Protein AF-A0A9D5U4V5-F1 (afdb_monomer)

Sequence (67 aa):
MSAMGRILLFPVRLALALIELLGRTLALLLGLIFFGVGAFLCFLGPLMIVGAPLALLGLILVIKAIG

Structure (mmCIF, N/CA/C/O backbone):
data_AF-A0A9D5U4V5-F1
#
_entry.id   AF-A0A9D5U4V5-F1
#
loop_
_atom_site.group_PDB
_atom_site.id
_atom_site.type_symbol
_atom_site.label_atom_id
_atom_site.label_alt_id
_atom_site.label_comp_id
_atom_site.label_asym_id
_atom_site.label_entity_id
_atom_site.label_seq_id
_atom_site.pdbx_PDB_ins_code
_atom_site.Cartn_x
_atom_site.Cartn_y
_atom_site.Cartn_z
_atom_site.occupancy
_atom_site.B_iso_or_equiv
_atom_site.auth_seq_id
_atom_site.auth_comp_id
_atom_site.auth_asym_id
_atom_site.auth_atom_id
_atom_site.pdbx_PDB_model_num
ATOM 1 N N . MET A 1 1 ? 4.113 23.423 11.282 1.00 52.25 1 MET A N 1
ATOM 2 C CA . MET A 1 1 ? 4.454 22.117 10.669 1.00 52.25 1 MET A CA 1
ATOM 3 C C . MET A 1 1 ? 4.994 22.372 9.271 1.00 52.25 1 MET A C 1
ATOM 5 O O . MET A 1 1 ? 4.278 22.951 8.465 1.00 52.25 1 MET A O 1
ATOM 9 N N . SER A 1 2 ? 6.256 22.031 9.015 1.00 63.19 2 SER A N 1
ATOM 10 C CA . SER A 1 2 ? 6.953 22.263 7.742 1.00 63.19 2 SER A CA 1
ATOM 11 C C . SER A 1 2 ? 6.299 21.494 6.583 1.00 63.19 2 SER A C 1
ATOM 13 O O . SER A 1 2 ? 5.809 20.379 6.768 1.00 63.19 2 SER A O 1
ATOM 15 N N . ALA A 1 3 ? 6.283 22.086 5.383 1.00 61.22 3 ALA A N 1
ATOM 16 C CA . ALA A 1 3 ? 5.647 21.530 4.181 1.00 61.22 3 ALA A CA 1
ATOM 17 C C . ALA A 1 3 ? 6.102 20.092 3.849 1.00 61.22 3 ALA A C 1
ATOM 19 O O . ALA A 1 3 ? 5.285 19.275 3.423 1.00 61.22 3 ALA A O 1
ATOM 20 N N . MET A 1 4 ? 7.358 19.742 4.152 1.00 57.38 4 MET A N 1
ATOM 21 C CA . MET A 1 4 ? 7.881 18.378 4.000 1.00 57.38 4 MET A CA 1
ATOM 22 C C . MET A 1 4 ? 7.147 17.334 4.859 1.00 57.38 4 MET A C 1
ATOM 24 O O . MET A 1 4 ? 6.905 16.223 4.393 1.00 57.38 4 MET A O 1
ATOM 28 N N . GLY A 1 5 ? 6.722 17.679 6.079 1.00 62.50 5 GLY A N 1
ATOM 29 C CA . GLY A 1 5 ? 6.013 16.740 6.957 1.00 62.50 5 GLY A CA 1
ATOM 30 C C . GLY A 1 5 ? 4.608 16.381 6.460 1.00 62.50 5 GLY A C 1
ATOM 31 O O . GLY A 1 5 ? 4.109 15.294 6.739 1.00 62.50 5 GLY A O 1
ATOM 32 N N . ARG A 1 6 ? 3.966 17.265 5.681 1.00 57.91 6 ARG A N 1
ATOM 33 C CA . ARG A 1 6 ? 2.642 16.998 5.090 1.00 57.91 6 ARG A CA 1
ATOM 34 C C . ARG A 1 6 ? 2.701 15.995 3.944 1.00 57.91 6 ARG A C 1
ATOM 36 O O . ARG A 1 6 ? 1.787 15.186 3.826 1.00 57.91 6 ARG A O 1
ATOM 43 N N . ILE A 1 7 ? 3.755 16.043 3.131 1.00 62.25 7 ILE A N 1
ATOM 44 C CA . ILE A 1 7 ? 3.920 15.153 1.974 1.00 62.25 7 ILE A CA 1
ATOM 45 C C . ILE A 1 7 ? 4.164 13.717 2.451 1.00 62.25 7 ILE A C 1
ATOM 47 O O 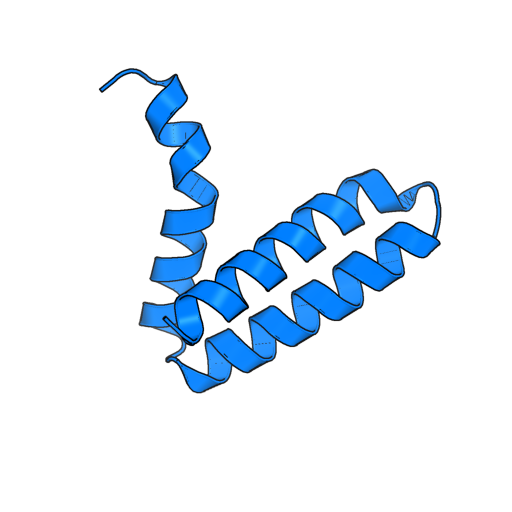. ILE A 1 7 ? 3.539 12.786 1.952 1.00 62.25 7 ILE A O 1
ATOM 51 N N . LEU A 1 8 ? 4.991 13.546 3.487 1.00 61.09 8 LEU A N 1
ATOM 52 C CA . LEU A 1 8 ? 5.312 12.229 4.040 1.00 61.09 8 LEU A CA 1
ATOM 53 C C . LEU A 1 8 ? 4.092 11.524 4.662 1.00 61.09 8 LEU A C 1
ATOM 55 O O . LEU A 1 8 ? 3.963 10.306 4.591 1.00 61.09 8 LEU A O 1
ATOM 59 N N . LEU A 1 9 ? 3.177 12.292 5.260 1.00 67.94 9 LEU A N 1
ATOM 60 C CA . LEU A 1 9 ? 1.974 11.766 5.916 1.00 67.94 9 LEU A CA 1
ATOM 61 C C . LEU A 1 9 ? 0.786 11.579 4.961 1.00 67.94 9 LEU A C 1
ATOM 63 O O . LEU A 1 9 ? -0.233 11.013 5.359 1.00 67.94 9 LEU A O 1
ATOM 67 N N . PHE A 1 10 ? 0.887 12.050 3.719 1.00 73.50 10 PHE A N 1
ATOM 68 C CA . PHE A 1 10 ? -0.185 11.976 2.731 1.00 73.50 10 PHE A CA 1
ATOM 69 C C . PHE A 1 10 ? -0.644 10.541 2.410 1.00 73.50 10 PHE A C 1
ATOM 71 O O . PHE A 1 10 ? -1.845 10.290 2.522 1.00 73.50 10 PHE A O 1
ATOM 78 N N . PRO A 1 11 ? 0.245 9.570 2.104 1.00 67.31 11 PRO A N 1
ATOM 79 C CA . PRO A 1 11 ? -0.179 8.194 1.824 1.00 67.31 11 PRO A CA 1
ATOM 80 C C . PRO A 1 11 ? -0.861 7.534 3.028 1.00 67.31 11 PRO A C 1
ATOM 82 O O . PRO A 1 11 ? -1.821 6.787 2.864 1.00 67.31 11 PRO A O 1
ATOM 85 N N . VAL A 1 12 ? -0.431 7.868 4.248 1.00 69.75 12 VAL A N 1
ATOM 86 C CA . VAL A 1 12 ? -1.044 7.356 5.483 1.00 69.75 12 VAL A CA 1
ATOM 87 C C . VAL A 1 12 ? -2.445 7.933 5.685 1.00 69.75 12 VAL A C 1
ATOM 89 O O . VAL A 1 12 ? -3.369 7.204 6.032 1.00 69.75 12 VAL A O 1
ATOM 92 N N . ARG A 1 13 ? -2.629 9.235 5.440 1.00 74.12 13 ARG A N 1
ATOM 93 C CA . ARG A 1 13 ? -3.946 9.887 5.520 1.00 74.12 13 ARG A CA 1
ATOM 94 C C . ARG A 1 13 ? -4.911 9.358 4.465 1.00 74.12 13 ARG A C 1
ATOM 96 O O . ARG A 1 13 ? -6.083 9.176 4.765 1.00 74.12 13 ARG A O 1
ATOM 103 N N . LEU A 1 14 ? -4.413 9.085 3.262 1.00 68.56 14 LEU A N 1
ATOM 104 C CA . LEU A 1 14 ? -5.207 8.539 2.164 1.00 68.56 14 LEU A CA 1
ATOM 105 C C . LEU A 1 14 ? -5.639 7.096 2.464 1.00 68.56 14 LEU A C 1
ATOM 1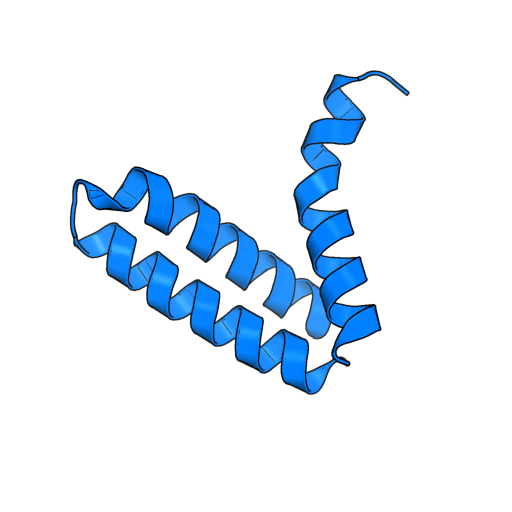07 O O . LEU A 1 14 ? -6.795 6.747 2.249 1.00 68.56 14 LEU A O 1
ATOM 111 N N . ALA A 1 15 ? -4.752 6.294 3.062 1.00 67.44 15 ALA A N 1
ATOM 112 C CA . ALA A 1 15 ? -5.090 4.960 3.548 1.00 67.44 15 ALA A CA 1
ATOM 113 C C . ALA A 1 15 ? -6.150 4.987 4.664 1.00 67.44 15 ALA A C 1
ATOM 115 O O . ALA A 1 15 ? -7.101 4.213 4.619 1.00 67.44 15 ALA A O 1
ATOM 116 N N . LEU A 1 16 ? -6.030 5.899 5.636 1.00 67.06 16 LEU A N 1
ATOM 117 C CA . LEU A 1 16 ? -7.022 6.058 6.707 1.00 67.06 16 LEU A CA 1
ATOM 118 C C . LEU A 1 16 ? -8.390 6.494 6.168 1.00 67.06 16 LEU A C 1
ATOM 120 O O . LEU A 1 16 ? -9.395 5.899 6.541 1.00 67.06 16 LEU A O 1
ATOM 124 N N . ALA A 1 17 ? -8.423 7.459 5.246 1.00 68.38 17 ALA A N 1
ATOM 125 C CA . ALA A 1 17 ? -9.659 7.895 4.600 1.00 68.38 17 ALA A CA 1
ATOM 126 C C . ALA A 1 17 ? -10.325 6.757 3.809 1.00 68.38 17 ALA A C 1
ATOM 128 O O . ALA A 1 17 ? -11.538 6.598 3.866 1.00 68.38 17 ALA A O 1
ATOM 129 N N . LEU A 1 18 ? -9.540 5.925 3.112 1.00 64.75 18 LEU A N 1
ATOM 130 C CA . LEU A 1 18 ? -10.051 4.737 2.421 1.00 64.75 18 LEU A CA 1
ATOM 131 C C . LEU A 1 18 ? -10.638 3.705 3.393 1.00 64.75 18 LEU A C 1
ATOM 133 O O . LEU A 1 18 ? -11.693 3.146 3.110 1.00 64.75 18 LEU A O 1
ATOM 137 N N . ILE A 1 19 ? -9.991 3.467 4.538 1.00 71.06 19 ILE A N 1
ATOM 138 C CA . ILE A 1 19 ? -10.502 2.555 5.575 1.00 71.06 19 ILE A CA 1
ATOM 139 C C . ILE A 1 19 ? -11.814 3.074 6.166 1.00 71.06 19 ILE A C 1
ATOM 141 O O . ILE A 1 19 ? -12.742 2.294 6.368 1.00 71.06 19 ILE A O 1
ATOM 145 N N . GLU A 1 20 ? -11.902 4.376 6.421 1.00 72.38 20 GLU A N 1
ATOM 146 C CA . GLU A 1 20 ? -13.093 5.014 6.982 1.00 72.38 20 GLU A CA 1
ATOM 147 C C . GLU A 1 20 ? -14.267 5.010 5.987 1.00 72.38 20 GLU A C 1
ATOM 149 O O . GLU A 1 20 ? -15.410 4.795 6.384 1.00 72.38 20 GLU A O 1
ATOM 154 N N . LEU A 1 21 ? -13.986 5.157 4.686 1.00 65.62 21 LEU A N 1
ATOM 155 C CA . LEU A 1 21 ? -15.001 5.178 3.628 1.00 65.62 21 LEU A CA 1
ATOM 156 C C . LEU A 1 21 ? -15.510 3.778 3.233 1.00 65.62 21 LEU A C 1
ATOM 158 O O . LEU A 1 21 ? -16.690 3.620 2.933 1.00 65.62 21 LEU A O 1
ATOM 162 N N . LEU A 1 22 ? -14.630 2.767 3.191 1.00 70.00 22 LEU A N 1
ATOM 163 C CA . LEU A 1 22 ? -14.964 1.406 2.733 1.00 70.00 22 LEU A CA 1
ATOM 164 C C . LEU A 1 22 ? -15.216 0.405 3.868 1.00 70.00 22 LEU A C 1
ATOM 166 O O . LEU A 1 22 ? -15.801 -0.650 3.636 1.00 70.00 22 LEU A O 1
ATOM 170 N N . GLY A 1 23 ? -14.776 0.694 5.089 1.00 79.62 23 GLY A N 1
ATOM 171 C CA . GLY A 1 23 ? -14.778 -0.265 6.186 1.00 79.62 23 GLY A CA 1
ATOM 172 C C . GLY A 1 23 ? -13.572 -1.212 6.164 1.00 79.62 23 GLY A C 1
ATOM 173 O O . GLY A 1 23 ? -12.917 -1.453 5.146 1.00 79.62 23 GLY A O 1
ATOM 174 N N . ARG A 1 24 ? -13.273 -1.774 7.340 1.00 80.31 24 ARG A N 1
ATOM 175 C CA . ARG A 1 24 ? -12.022 -2.494 7.646 1.00 80.31 24 ARG A CA 1
ATOM 176 C C . ARG A 1 24 ? -11.759 -3.696 6.726 1.00 80.31 24 ARG A C 1
ATOM 178 O O . ARG A 1 24 ? -10.649 -3.868 6.229 1.00 80.31 24 ARG A O 1
ATOM 185 N N . THR A 1 25 ? -12.787 -4.501 6.458 1.00 79.19 25 THR A N 1
ATOM 186 C CA . THR A 1 25 ? -12.684 -5.732 5.654 1.00 79.19 25 THR A CA 1
ATOM 187 C C . THR A 1 25 ? -12.454 -5.447 4.169 1.00 79.19 25 THR A C 1
ATOM 189 O O . THR A 1 25 ? -11.652 -6.121 3.525 1.00 79.19 25 TH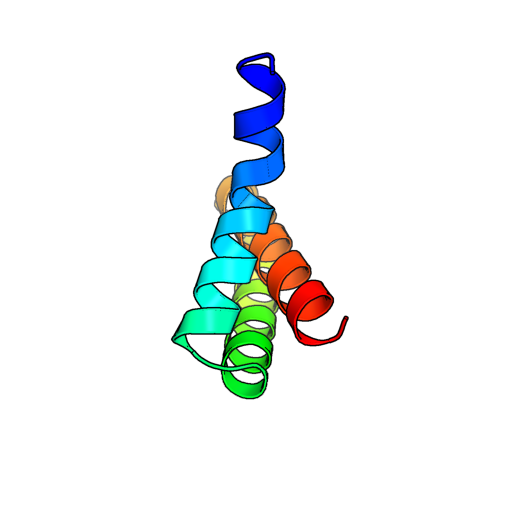R A O 1
ATOM 192 N N . LEU A 1 26 ? -13.120 -4.425 3.621 1.00 82.00 26 LEU A N 1
ATOM 193 C CA . LEU A 1 26 ? -12.944 -4.019 2.225 1.00 82.00 26 LEU A CA 1
ATOM 194 C C . LEU A 1 26 ? -11.595 -3.328 2.006 1.00 82.00 26 LEU A C 1
ATOM 196 O O . LEU A 1 26 ? -10.947 -3.576 0.992 1.00 82.00 26 LEU A O 1
ATOM 200 N N . ALA A 1 27 ? -11.132 -2.530 2.970 1.00 84.94 27 ALA A N 1
ATOM 201 C CA . ALA A 1 27 ? -9.801 -1.933 2.921 1.00 84.94 27 ALA A CA 1
ATOM 202 C C . ALA A 1 27 ? -8.682 -2.986 2.954 1.00 84.94 27 ALA A C 1
ATOM 204 O O . ALA A 1 27 ? -7.700 -2.855 2.227 1.00 84.94 27 ALA A O 1
ATOM 205 N N . LEU A 1 28 ? -8.860 -4.060 3.733 1.0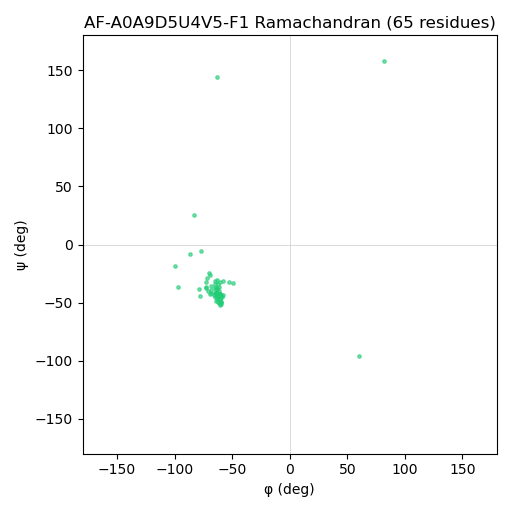0 85.19 28 LEU A N 1
ATOM 206 C CA . LEU A 1 28 ? -7.979 -5.231 3.719 1.00 85.19 28 LEU A CA 1
ATOM 207 C C . LEU A 1 28 ? -7.927 -5.892 2.336 1.00 85.19 28 LEU A C 1
ATOM 209 O O . LEU A 1 28 ? -6.842 -6.101 1.800 1.00 85.19 28 LEU A O 1
ATOM 213 N N . LEU A 1 29 ? -9.092 -6.187 1.750 1.00 88.06 29 LEU A N 1
ATOM 214 C CA . LEU A 1 29 ? -9.209 -6.807 0.425 1.00 88.06 29 LEU A CA 1
ATOM 215 C C . LEU A 1 29 ? -8.556 -5.952 -0.666 1.00 88.06 29 LEU A C 1
ATOM 217 O O . LEU A 1 29 ? -7.729 -6.450 -1.427 1.00 88.06 29 LEU A O 1
ATOM 221 N N . LEU A 1 30 ? -8.873 -4.656 -0.710 1.00 86.94 30 LEU A N 1
ATOM 222 C CA . LEU A 1 30 ? -8.276 -3.721 -1.665 1.00 86.94 30 LEU A CA 1
ATOM 223 C C . LEU A 1 30 ? -6.773 -3.558 -1.450 1.00 86.94 30 LEU A C 1
ATOM 225 O O . LEU A 1 30 ? -6.021 -3.542 -2.421 1.00 86.94 30 LEU A O 1
ATOM 229 N N . GLY A 1 31 ? -6.323 -3.469 -0.198 1.00 90.12 31 GLY A N 1
ATOM 230 C CA . GLY A 1 31 ? -4.905 -3.394 0.130 1.00 90.12 31 GLY A CA 1
ATOM 231 C C . GLY A 1 31 ? -4.140 -4.625 -0.358 1.00 90.12 31 GLY A C 1
ATOM 232 O O . GLY A 1 31 ? -3.081 -4.481 -0.967 1.00 90.12 31 GLY A O 1
ATOM 233 N N . LEU A 1 32 ? -4.704 -5.825 -0.177 1.00 92.00 32 LEU A N 1
ATOM 234 C CA . LEU A 1 32 ? -4.108 -7.075 -0.652 1.00 92.00 32 LEU A CA 1
ATOM 235 C C . LEU A 1 32 ? -4.041 -7.129 -2.186 1.00 92.00 32 LEU A C 1
ATOM 237 O O . LEU A 1 32 ? -3.021 -7.533 -2.743 1.00 92.00 32 LEU A O 1
ATOM 241 N N . ILE A 1 33 ? -5.102 -6.684 -2.869 1.00 93.00 33 ILE A N 1
ATOM 242 C CA . ILE A 1 33 ? -5.157 -6.613 -4.336 1.00 93.00 33 ILE A CA 1
ATOM 243 C C . ILE A 1 33 ? -4.119 -5.617 -4.863 1.00 93.00 33 ILE A C 1
ATOM 245 O O . ILE A 1 33 ? -3.339 -5.964 -5.747 1.00 93.00 33 ILE A O 1
ATOM 249 N N . PHE A 1 34 ? -4.056 -4.404 -4.306 1.00 91.50 34 PHE A N 1
ATOM 250 C CA . PHE A 1 34 ? -3.064 -3.405 -4.709 1.00 91.50 34 PHE A CA 1
ATOM 251 C C . PHE A 1 34 ? -1.636 -3.860 -4.425 1.00 91.50 34 PHE A C 1
ATOM 253 O O . PHE A 1 34 ? -0.757 -3.635 -5.256 1.00 91.50 34 PHE A O 1
ATOM 260 N N . PHE A 1 35 ? -1.406 -4.540 -3.300 1.00 93.94 35 PHE A N 1
ATOM 261 C CA . PHE A 1 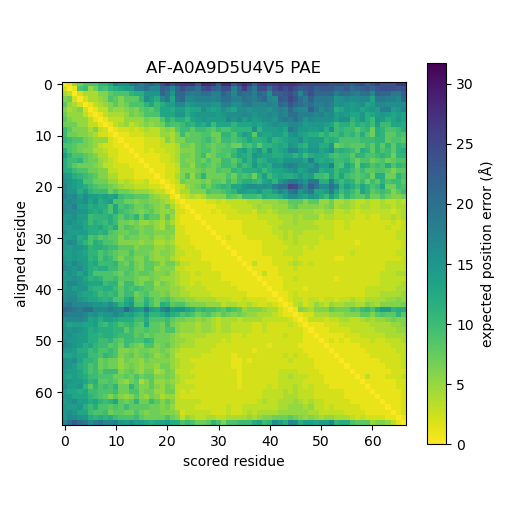35 ? -0.109 -5.128 -2.992 1.00 93.94 35 PHE A CA 1
ATOM 262 C C . PHE A 1 35 ? 0.280 -6.196 -4.018 1.00 93.94 35 PHE A C 1
ATOM 264 O O . PHE A 1 35 ? 1.371 -6.128 -4.579 1.00 93.94 35 PHE A O 1
ATOM 271 N N . GLY A 1 36 ? -0.619 -7.138 -4.318 1.00 93.88 36 GLY A N 1
ATOM 272 C CA . GLY A 1 36 ? -0.371 -8.206 -5.288 1.00 93.88 36 GLY A CA 1
ATOM 273 C C . GLY A 1 36 ? -0.134 -7.684 -6.706 1.00 93.88 36 GLY A C 1
ATOM 274 O O . GLY A 1 36 ? 0.848 -8.060 -7.345 1.00 93.88 36 GLY A O 1
ATOM 275 N N . VAL A 1 37 ? -0.982 -6.769 -7.185 1.00 93.50 37 VAL A N 1
ATOM 276 C CA . VAL A 1 37 ? -0.833 -6.142 -8.509 1.00 93.50 37 VAL A CA 1
ATOM 277 C C . VAL A 1 37 ? 0.433 -5.288 -8.567 1.00 93.50 37 VAL A C 1
ATOM 279 O O . VAL A 1 37 ? 1.186 -5.377 -9.533 1.00 93.50 37 VAL A O 1
ATOM 282 N N . GLY A 1 38 ? 0.717 -4.499 -7.529 1.00 92.75 38 GLY A N 1
ATOM 283 C CA . GLY A 1 38 ? 1.928 -3.684 -7.453 1.00 92.75 38 GLY A CA 1
ATOM 284 C C . GLY A 1 38 ? 3.200 -4.531 -7.462 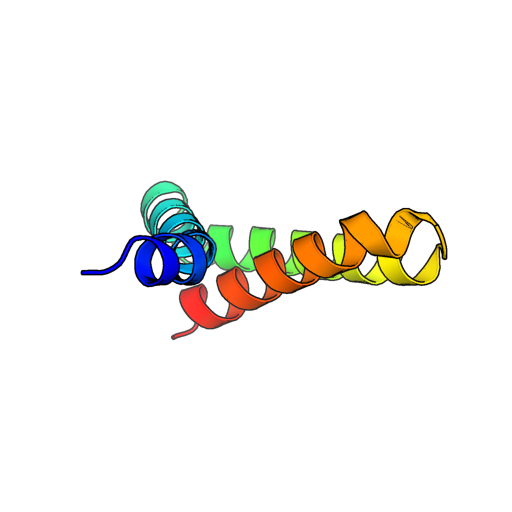1.00 92.75 38 GLY A C 1
ATOM 285 O O . GLY A 1 38 ? 4.119 -4.254 -8.230 1.00 92.75 38 GLY A O 1
ATOM 286 N N . ALA A 1 39 ? 3.225 -5.611 -6.678 1.00 92.44 39 ALA A N 1
ATOM 287 C CA . ALA A 1 39 ? 4.332 -6.560 -6.656 1.00 92.44 39 ALA A CA 1
ATOM 288 C C . ALA A 1 39 ? 4.524 -7.237 -8.020 1.00 92.44 39 ALA A C 1
ATOM 290 O O . ALA A 1 39 ? 5.652 -7.339 -8.496 1.00 92.44 39 ALA A O 1
ATOM 291 N N . PHE A 1 40 ? 3.437 -7.633 -8.690 1.00 94.31 40 PHE A N 1
ATOM 292 C CA . PHE A 1 40 ? 3.496 -8.192 -10.041 1.00 94.31 40 PHE A CA 1
ATOM 293 C C . PHE A 1 40 ? 4.067 -7.195 -11.062 1.00 94.31 40 PHE A C 1
ATOM 295 O O . PHE A 1 40 ? 4.931 -7.548 -11.862 1.00 94.31 40 PHE A O 1
ATOM 302 N N . LEU A 1 41 ? 3.658 -5.926 -10.999 1.00 93.00 41 LEU A N 1
ATOM 303 C CA . LEU A 1 41 ? 4.190 -4.864 -11.859 1.00 93.00 41 LEU A CA 1
ATOM 304 C C . LEU A 1 41 ? 5.689 -4.608 -11.626 1.00 93.00 41 LEU A C 1
ATOM 306 O O . LEU A 1 41 ? 6.394 -4.264 -12.574 1.00 93.00 41 LEU A O 1
ATOM 310 N N . CYS A 1 42 ? 6.199 -4.824 -10.408 1.00 91.62 42 CYS A N 1
ATOM 311 C CA . CYS A 1 42 ? 7.638 -4.771 -10.132 1.00 91.62 42 CYS A CA 1
ATOM 312 C C . CYS A 1 42 ? 8.434 -5.862 -10.861 1.00 91.62 42 CYS A C 1
ATOM 314 O O . CYS A 1 42 ? 9.574 -5.612 -11.244 1.00 91.62 42 CYS A O 1
ATOM 316 N N . PHE A 1 43 ? 7.852 -7.043 -11.097 1.00 89.75 43 PHE A N 1
ATOM 317 C CA . PHE A 1 43 ? 8.514 -8.104 -11.869 1.00 89.75 43 PHE A CA 1
ATOM 318 C C . PHE A 1 43 ? 8.634 -7.773 -13.357 1.00 89.75 43 PHE A C 1
ATOM 320 O O . PHE A 1 43 ? 9.540 -8.261 -14.027 1.00 89.75 43 PHE A O 1
ATOM 327 N N . LEU A 1 44 ? 7.760 -6.910 -13.874 1.00 90.31 44 LEU A N 1
ATOM 328 C CA . LEU A 1 44 ? 7.736 -6.512 -15.278 1.00 90.31 44 LEU A CA 1
ATOM 329 C C . LEU A 1 44 ? 8.739 -5.395 -15.609 1.00 90.31 44 LEU A C 1
ATOM 331 O O . LEU A 1 44 ? 8.505 -4.665 -16.563 1.00 90.31 44 LEU A O 1
ATOM 335 N N . GLY A 1 45 ? 9.832 -5.235 -14.850 1.00 86.75 45 GLY A N 1
ATOM 336 C CA . GLY A 1 45 ? 10.968 -4.354 -15.166 1.00 86.75 45 GLY A CA 1
ATOM 337 C C . GLY A 1 45 ? 10.591 -2.868 -15.304 1.00 86.75 45 GLY A C 1
ATOM 338 O O . GLY A 1 45 ? 10.524 -2.176 -14.288 1.00 86.75 45 GLY A O 1
ATOM 339 N N . PRO A 1 46 ? 10.338 -2.342 -16.524 1.00 88.19 46 PRO A N 1
ATOM 340 C CA . PRO A 1 46 ? 9.909 -0.953 -16.738 1.00 88.19 46 PRO A CA 1
ATOM 341 C C . PRO A 1 46 ? 8.744 -0.475 -15.860 1.00 88.19 46 PRO A C 1
ATOM 343 O O . PRO A 1 46 ? 8.697 0.690 -15.467 1.00 88.19 46 PRO A O 1
ATOM 346 N N . LEU A 1 47 ? 7.810 -1.367 -15.523 1.00 89.62 47 LEU A N 1
ATOM 347 C CA . LEU A 1 47 ? 6.636 -1.032 -14.714 1.00 89.62 47 LEU A CA 1
ATOM 348 C C . LEU A 1 47 ? 6.938 -0.905 -13.214 1.00 89.62 47 LEU A C 1
ATOM 350 O O . LEU A 1 47 ? 6.075 -0.448 -12.467 1.00 89.62 47 LEU A O 1
ATOM 354 N N . MET A 1 48 ? 8.159 -1.212 -12.765 1.00 90.81 48 MET A N 1
ATOM 355 C CA . MET A 1 48 ? 8.563 -1.126 -11.358 1.00 90.81 48 MET A CA 1
ATOM 356 C C . MET A 1 48 ? 8.397 0.279 -10.767 1.00 90.81 48 MET A C 1
ATOM 358 O O . MET A 1 48 ? 8.064 0.405 -9.592 1.00 90.81 48 MET A O 1
ATOM 362 N N . ILE A 1 49 ? 8.548 1.336 -11.573 1.00 89.50 49 ILE A N 1
ATOM 363 C CA . ILE A 1 49 ? 8.360 2.730 -11.128 1.00 89.50 49 ILE A CA 1
ATOM 364 C C . ILE A 1 49 ? 6.928 2.972 -10.625 1.00 89.50 49 ILE A C 1
ATOM 366 O O . ILE A 1 49 ? 6.727 3.760 -9.706 1.00 89.50 49 ILE A O 1
ATOM 370 N N . VAL A 1 50 ? 5.941 2.277 -11.197 1.00 88.81 50 VAL A N 1
ATOM 371 C CA . VAL A 1 50 ? 4.527 2.356 -10.796 1.00 88.81 50 VAL A CA 1
ATOM 372 C C . VAL A 1 50 ? 4.163 1.218 -9.841 1.00 88.81 50 VAL A C 1
ATOM 374 O O . VAL A 1 50 ? 3.412 1.423 -8.889 1.00 88.81 50 VAL A O 1
ATOM 377 N N . GLY A 1 51 ? 4.731 0.029 -10.047 1.00 91.56 51 GLY A N 1
ATOM 378 C CA . GLY A 1 51 ? 4.502 -1.142 -9.206 1.00 91.56 51 GLY A CA 1
ATOM 379 C C . GLY A 1 51 ? 4.956 -0.931 -7.765 1.00 91.56 51 GLY A C 1
ATOM 380 O O . GLY A 1 51 ? 4.199 -1.219 -6.842 1.00 91.56 51 GLY A O 1
ATOM 381 N N . ALA A 1 52 ? 6.141 -0.351 -7.561 1.00 90.12 52 ALA A N 1
ATOM 382 C CA . ALA A 1 52 ? 6.700 -0.117 -6.234 1.00 90.12 52 ALA A CA 1
ATOM 383 C C . ALA A 1 52 ? 5.820 0.801 -5.366 1.00 90.12 52 ALA A C 1
ATOM 385 O O . ALA A 1 52 ? 5.476 0.386 -4.257 1.00 90.12 52 ALA A O 1
ATOM 386 N N . PRO A 1 53 ? 5.393 1.999 -5.821 1.00 90.44 53 PRO A N 1
ATOM 387 C CA . PRO A 1 53 ? 4.497 2.837 -5.032 1.00 90.44 53 PRO A CA 1
ATOM 388 C C . PRO A 1 53 ? 3.122 2.196 -4.836 1.00 90.44 53 PRO A C 1
ATOM 390 O O . PRO A 1 53 ? 2.577 2.311 -3.742 1.00 90.44 53 PRO A O 1
ATOM 393 N N . LEU A 1 54 ? 2.580 1.484 -5.833 1.00 91.38 54 LEU A N 1
ATOM 394 C CA . LEU A 1 54 ? 1.294 0.789 -5.706 1.00 91.38 54 LEU A CA 1
ATOM 395 C C . LEU A 1 54 ? 1.354 -0.324 -4.645 1.00 91.38 54 LEU A C 1
ATOM 397 O O . LEU A 1 54 ? 0.464 -0.425 -3.801 1.00 91.38 54 LEU A O 1
ATOM 401 N N . ALA A 1 55 ? 2.438 -1.104 -4.642 1.00 92.62 55 ALA A N 1
ATOM 402 C CA . ALA A 1 55 ? 2.686 -2.139 -3.648 1.00 92.62 55 ALA A CA 1
ATOM 403 C C . ALA A 1 55 ? 2.836 -1.539 -2.245 1.00 92.62 55 ALA A C 1
ATOM 405 O O . ALA A 1 55 ? 2.225 -2.023 -1.296 1.00 92.62 55 ALA A O 1
ATOM 406 N N . LEU A 1 56 ? 3.588 -0.442 -2.111 1.00 91.31 56 LEU A N 1
ATOM 407 C CA . LEU A 1 56 ? 3.746 0.283 -0.847 1.00 91.31 56 LEU A CA 1
ATOM 408 C C . LEU A 1 56 ? 2.405 0.801 -0.313 1.00 91.31 56 LEU A C 1
ATOM 410 O O . LEU A 1 56 ? 2.121 0.659 0.874 1.00 91.31 56 LEU A O 1
ATOM 414 N N . LEU A 1 57 ? 1.562 1.358 -1.182 1.00 88.00 57 LEU A N 1
ATOM 415 C CA . LEU A 1 57 ? 0.233 1.852 -0.817 1.00 88.00 57 LEU A CA 1
ATOM 416 C C . LEU A 1 57 ? -0.684 0.713 -0.352 1.00 88.00 57 LEU A C 1
ATOM 418 O O . LEU A 1 57 ? -1.325 0.835 0.692 1.00 88.00 57 LEU A O 1
ATOM 422 N N . GLY A 1 58 ? -0.694 -0.408 -1.080 1.00 90.19 58 GLY A N 1
ATOM 423 C CA . GLY A 1 58 ? -1.430 -1.614 -0.697 1.00 90.19 58 GLY A C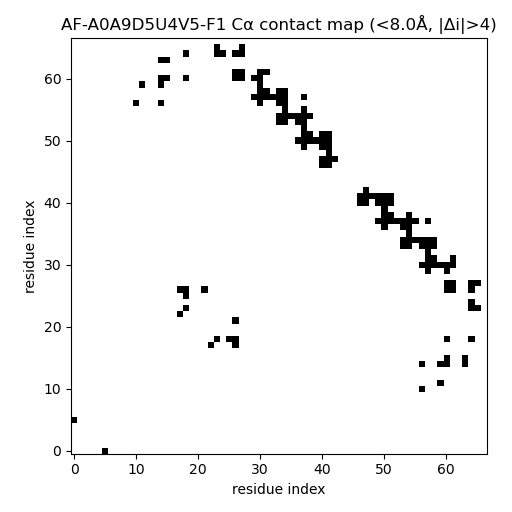A 1
ATOM 424 C C . GLY A 1 58 ? -0.969 -2.174 0.649 1.00 90.19 58 GLY A C 1
ATOM 425 O O . GLY A 1 58 ? -1.791 -2.451 1.520 1.00 90.19 58 GLY A O 1
ATOM 426 N N . LEU A 1 59 ? 0.347 -2.243 0.870 1.00 90.56 59 LEU A N 1
ATOM 427 C CA . LEU A 1 59 ? 0.936 -2.677 2.137 1.00 90.56 59 LEU A CA 1
ATOM 428 C C . LEU A 1 59 ? 0.524 -1.765 3.304 1.00 90.56 59 LEU A C 1
ATOM 430 O O . LEU A 1 59 ? 0.106 -2.259 4.349 1.00 90.56 59 LEU A O 1
ATOM 434 N N . ILE A 1 60 ? 0.606 -0.441 3.128 1.00 89.31 60 ILE A N 1
ATOM 435 C CA . ILE A 1 60 ? 0.202 0.534 4.153 1.00 89.31 60 ILE A CA 1
ATOM 436 C C . ILE A 1 60 ? -1.284 0.373 4.491 1.00 89.31 60 ILE A C 1
ATOM 438 O O . ILE A 1 60 ? -1.636 0.389 5.670 1.00 89.31 60 ILE A O 1
ATOM 442 N N . LEU A 1 61 ? -2.142 0.185 3.484 1.00 86.25 61 LEU A N 1
ATOM 443 C CA . LEU A 1 61 ? -3.572 -0.076 3.665 1.00 86.25 61 LEU A CA 1
ATOM 444 C C . LEU A 1 61 ? -3.832 -1.352 4.469 1.00 86.25 61 LEU A C 1
ATOM 446 O O . LEU A 1 61 ? -4.612 -1.309 5.415 1.00 86.25 61 LEU A O 1
ATOM 450 N N . VAL A 1 62 ? -3.162 -2.462 4.143 1.00 88.31 62 VAL A N 1
ATOM 451 C CA . VAL A 1 62 ? -3.303 -3.732 4.878 1.00 88.31 62 VAL A CA 1
ATOM 452 C C . VAL A 1 62 ? -2.862 -3.566 6.329 1.00 88.31 62 VAL A C 1
ATOM 454 O O . VAL A 1 62 ? -3.622 -3.895 7.238 1.00 88.31 62 VAL A O 1
ATOM 457 N N . ILE A 1 63 ? -1.671 -3.005 6.562 1.00 88.38 63 ILE A N 1
ATOM 458 C CA . ILE A 1 63 ? -1.140 -2.793 7.915 1.00 88.38 63 ILE A CA 1
ATOM 459 C C . ILE A 1 63 ? -2.091 -1.907 8.728 1.00 88.38 63 ILE A C 1
ATOM 461 O O . ILE A 1 63 ? -2.407 -2.243 9.867 1.00 88.38 63 ILE A O 1
ATOM 465 N N . LYS A 1 64 ? -2.590 -0.808 8.145 1.00 82.44 64 LYS A N 1
ATOM 466 C CA . LYS A 1 64 ? -3.523 0.105 8.823 1.00 82.44 64 LYS A CA 1
ATOM 467 C C . LYS A 1 64 ? -4.924 -0.453 9.010 1.00 82.44 64 LYS A C 1
ATOM 469 O O . LYS A 1 64 ? -5.602 -0.066 9.953 1.00 82.44 64 LYS A O 1
ATOM 474 N N . ALA A 1 65 ? -5.379 -1.338 8.135 1.00 81.38 65 ALA A N 1
ATOM 475 C CA . ALA A 1 65 ? -6.659 -1.995 8.322 1.00 81.38 65 ALA A CA 1
ATOM 476 C C . ALA A 1 65 ? -6.587 -3.033 9.457 1.00 81.38 65 ALA A C 1
ATOM 478 O O . ALA A 1 65 ? -7.568 -3.205 10.176 1.00 81.38 65 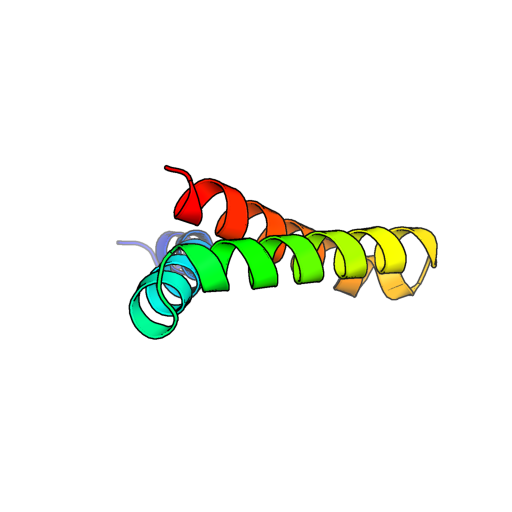ALA A O 1
ATOM 479 N N . ILE A 1 66 ? -5.436 -3.684 9.666 1.00 80.56 66 ILE A N 1
ATOM 480 C CA . ILE A 1 66 ? -5.227 -4.657 10.753 1.00 80.56 66 ILE A CA 1
ATOM 481 C C . ILE A 1 66 ? -5.001 -3.965 12.109 1.00 80.56 66 ILE A C 1
ATOM 483 O O . ILE A 1 66 ? -5.578 -4.403 13.103 1.00 80.56 66 ILE A O 1
ATOM 487 N N . GLY A 1 67 ? -4.181 -2.906 12.146 1.00 65.62 67 GLY A N 1
ATOM 488 C CA . GLY A 1 67 ? -3.761 -2.187 13.361 1.00 65.62 67 GLY A CA 1
ATOM 489 C C . GLY A 1 67 ? -4.449 -0.847 13.560 1.00 65.62 67 GLY A C 1
ATOM 490 O O . GLY A 1 67 ? -4.021 0.132 12.903 1.00 65.62 67 GLY A O 1
#

Foldseek 3Di: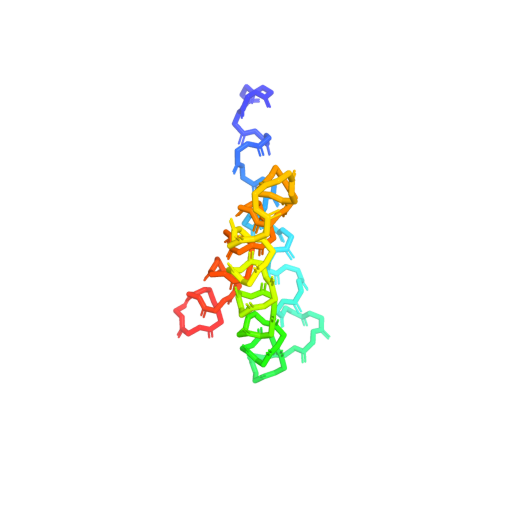
DDPVVCVVCVLLVVLVVCCVVPPLVVLLVCLVVQLVQLVVLCVVPVSVVVSVVSNVSSVSNNVVSVD

Mean predicted aligned error: 7.28 Å

Radius of gyration: 12.76 Å; Cα contacts (8 Å, |Δi|>4): 78; chains: 1; bounding box: 26×30×30 Å

pLDDT: mean 80.84, std 11.86, range [52.25, 94.31]

Secondary structure (DSSP, 8-state):
--HHHHHHHHHHHHHHHHHHHH-HHHHHHHHHHHHHHHHHHHHTGGGHHHHHHHHHHHHHHHHHHH-

Solvent-accessible surface area (backbone atoms only — not comparable to full-atom values): 3388 Å² total; per-residue (Å²): 133,62,75,69,64,56,64,72,45,41,67,58,52,52,36,49,51,46,29,72,74,59,33,52,70,53,25,31,53,50,11,50,50,34,23,52,53,10,52,53,30,39,73,59,57,84,40,26,79,57,8,50,59,38,19,52,52,8,47,51,22,31,53,54,45,77,98